Protein AF-A0A815XHP7-F1 (afdb_monomer_lite)

Sequence (158 aa):
AFGLNPADLTHAFNVLSDQLNSNNGQPEIYRENLLCLLQQYGEHINDYEMAECLANLLNLNHETTEMFDTMNADDACAFIENQLPEQVTIQKFMEDLLKMPTQYVDQVMYAVKAQQRRRSSLFDSKDKKRKSSIERPQRYRSSMTPTTQRTASPTNDI

Foldseek 3Di:
DPPDDLVVLQVVLVVQAPCVPPPPLFRKHFLVSVVVCCCPVHPNADLLSVLLVQCVQQVVDPPPPVVSVPDDNVNSVVSSPVQDDRIDTSLCCVCRRNVHPVVNSVVSVVVSVVVSVVVVVVVVVVVVVVVVVPDDDDDDDDDDDDDDDDDDDDDDDD

Secondary structure (DSSP, 8-state):
--S--HHHHHHHHHHHS-TT--TTSS-EEEHHHHHHHHHHHSS---HHHHHHHHHHHTT--SSHHHHHHT--HHHHHHHHHHHS-SEEEHHHIIIIIS---HHHHHHHHHHHHHHHHHHHHHHHHHHHHHHTTS------------------------

Radius of gyration: 34.62 Å; chains: 1; bounding box: 34×60×124 Å

pLDDT: mean 72.15, std 15.49, range [39.06, 88.81]

Structure (mmCIF, N/CA/C/O backbone):
data_AF-A0A815XHP7-F1
#
_entry.id   AF-A0A815XHP7-F1
#
loop_
_atom_site.group_PDB
_atom_site.id
_atom_site.type_symbol
_atom_site.label_atom_id
_atom_site.label_alt_id
_atom_site.label_comp_id
_atom_site.label_asym_id
_atom_site.label_entity_id
_atom_site.label_seq_id
_atom_site.pdbx_PDB_ins_code
_atom_site.Cartn_x
_atom_site.Cartn_y
_atom_site.Cartn_z
_atom_site.occupancy
_atom_site.B_iso_or_equiv
_atom_site.auth_seq_id
_atom_site.auth_comp_id
_atom_site.auth_asym_id
_atom_site.auth_atom_id
_atom_site.pdbx_PDB_model_num
ATOM 1 N N . ALA A 1 1 ? -19.160 -2.839 -4.598 1.00 50.44 1 ALA A N 1
ATOM 2 C CA . ALA A 1 1 ? -18.024 -2.932 -3.657 1.00 50.44 1 ALA A CA 1
ATOM 3 C C . ALA A 1 1 ? -17.430 -4.329 -3.769 1.00 50.44 1 ALA A C 1
ATOM 5 O O . ALA A 1 1 ? -18.202 -5.255 -3.980 1.00 50.44 1 ALA A O 1
ATOM 6 N N . PHE A 1 2 ? -16.109 -4.475 -3.657 1.00 58.16 2 PHE A N 1
ATOM 7 C CA . PHE A 1 2 ? -15.314 -5.696 -3.892 1.00 58.16 2 PHE A CA 1
ATOM 8 C C . PHE A 1 2 ? -15.617 -6.899 -2.961 1.00 58.16 2 PHE A C 1
ATOM 10 O O . PHE A 1 2 ? -14.748 -7.724 -2.718 1.00 58.16 2 PHE A O 1
ATOM 17 N N . GLY A 1 3 ? -16.810 -6.989 -2.363 1.00 65.38 3 GLY A N 1
ATOM 18 C CA . GLY A 1 3 ? -17.167 -8.037 -1.397 1.00 65.38 3 GLY A CA 1
ATOM 19 C C . GLY A 1 3 ? -16.357 -8.003 -0.096 1.00 65.38 3 GLY A C 1
ATOM 20 O O . GLY A 1 3 ? -16.569 -8.839 0.774 1.00 65.38 3 GLY A O 1
ATOM 21 N N . LEU A 1 4 ? -15.449 -7.036 0.051 1.00 71.12 4 LEU A N 1
ATOM 22 C CA . LEU A 1 4 ? -14.638 -6.864 1.243 1.00 71.12 4 LEU A CA 1
ATOM 23 C C . LEU A 1 4 ? -15.541 -6.430 2.395 1.00 71.12 4 LEU A C 1
ATOM 25 O O . LEU A 1 4 ? -16.351 -5.517 2.252 1.00 71.12 4 LEU A O 1
ATOM 29 N N . ASN A 1 5 ? -15.394 -7.097 3.531 1.00 80.81 5 ASN A N 1
ATOM 30 C CA . ASN A 1 5 ? -16.013 -6.717 4.790 1.00 80.81 5 ASN A CA 1
ATOM 31 C C . ASN A 1 5 ? -15.013 -5.854 5.578 1.00 80.81 5 ASN A C 1
ATOM 33 O O . ASN A 1 5 ? -13.843 -6.237 5.690 1.00 80.81 5 ASN A O 1
ATOM 37 N N . PRO A 1 6 ? -15.441 -4.725 6.171 1.00 76.81 6 PRO A N 1
ATOM 38 C CA . PRO A 1 6 ? -14.578 -3.884 6.993 1.00 76.81 6 PRO A CA 1
ATOM 39 C C . PRO A 1 6 ? -13.798 -4.632 8.077 1.00 76.81 6 PRO A C 1
ATOM 41 O O . PRO A 1 6 ? -12.635 -4.315 8.344 1.00 76.81 6 PRO A O 1
ATOM 44 N N . ALA A 1 7 ? -14.431 -5.631 8.697 1.00 80.88 7 ALA A N 1
ATOM 45 C CA . ALA A 1 7 ? -13.815 -6.433 9.747 1.00 80.88 7 ALA A CA 1
ATOM 46 C C . ALA A 1 7 ? -12.689 -7.322 9.206 1.00 80.88 7 ALA A C 1
ATOM 48 O O . ALA A 1 7 ? -11.636 -7.407 9.835 1.00 80.88 7 ALA A O 1
ATOM 49 N N . ASP A 1 8 ? -12.892 -7.921 8.033 1.00 84.25 8 ASP A N 1
ATOM 50 C CA . ASP A 1 8 ? -11.930 -8.830 7.408 1.00 84.25 8 ASP A CA 1
ATOM 51 C C . ASP A 1 8 ? -10.724 -8.056 6.877 1.00 84.25 8 ASP A C 1
ATOM 53 O O . ASP A 1 8 ? -9.587 -8.464 7.097 1.00 84.25 8 ASP A O 1
ATOM 57 N N . LEU A 1 9 ? -10.951 -6.877 6.287 1.00 83.44 9 LEU A N 1
ATOM 58 C CA . LEU A 1 9 ? -9.869 -5.990 5.856 1.00 83.44 9 LEU A CA 1
ATOM 59 C C . LEU A 1 9 ? -9.029 -5.515 7.049 1.00 83.44 9 LEU A C 1
ATOM 61 O O . LEU A 1 9 ? -7.802 -5.580 7.027 1.00 83.44 9 LEU A O 1
ATOM 65 N N . THR A 1 10 ? -9.695 -5.096 8.127 1.00 83.00 10 THR A N 1
ATOM 66 C CA . THR A 1 10 ? -9.020 -4.719 9.373 1.00 83.00 10 THR A CA 1
ATOM 67 C C . THR A 1 10 ? -8.236 -5.894 9.955 1.00 83.00 10 THR A C 1
ATOM 69 O O . THR A 1 10 ? -7.117 -5.725 10.436 1.00 83.00 10 THR A O 1
ATOM 72 N N . HIS A 1 11 ? -8.808 -7.098 9.936 1.00 84.62 11 HIS A N 1
ATOM 73 C CA . HIS A 1 11 ? -8.144 -8.295 10.435 1.00 84.62 11 HIS A CA 1
ATOM 74 C C . HIS A 1 11 ? -6.903 -8.645 9.610 1.00 84.62 11 HIS A C 1
ATOM 76 O O . HIS A 1 11 ? -5.847 -8.855 10.201 1.00 84.62 11 HIS A O 1
ATOM 82 N N . ALA A 1 12 ? -7.001 -8.623 8.279 1.00 85.81 12 ALA A N 1
ATOM 83 C CA . ALA A 1 12 ? -5.875 -8.859 7.383 1.00 85.81 12 ALA A CA 1
ATOM 84 C C . ALA A 1 12 ? -4.723 -7.892 7.680 1.00 85.81 12 ALA A C 1
ATOM 86 O O . ALA A 1 12 ? -3.603 -8.327 7.926 1.00 85.81 12 ALA A O 1
ATOM 87 N N . PHE A 1 13 ? -5.013 -6.594 7.793 1.00 85.69 13 PHE A N 1
ATOM 88 C CA . PHE A 1 13 ? -4.000 -5.605 8.154 1.00 85.69 13 PHE A CA 1
ATOM 89 C C . PHE A 1 13 ? -3.363 -5.880 9.520 1.00 85.69 13 PHE A C 1
ATOM 91 O O . PHE A 1 13 ? -2.155 -5.764 9.641 1.00 85.69 13 PHE A O 1
ATOM 98 N N . ASN A 1 14 ? -4.122 -6.312 10.531 1.00 81.88 14 ASN A N 1
ATOM 99 C CA . ASN A 1 14 ? -3.558 -6.672 11.841 1.00 81.88 14 ASN A CA 1
ATOM 100 C C . ASN A 1 14 ? -2.647 -7.916 11.812 1.00 81.88 14 ASN A C 1
ATOM 102 O O . ASN A 1 14 ? -1.775 -8.051 12.675 1.00 81.88 14 ASN A O 1
ATOM 106 N N . VAL A 1 15 ? -2.902 -8.854 10.895 1.00 83.81 15 VAL A N 1
ATOM 107 C CA . VAL A 1 15 ? -2.101 -10.078 10.721 1.00 83.81 15 VAL A CA 1
ATOM 108 C C . VAL A 1 15 ? -0.826 -9.782 9.937 1.00 83.81 15 VAL A C 1
ATOM 110 O O . VAL A 1 15 ? 0.226 -10.310 10.276 1.00 83.81 15 VAL A O 1
ATOM 113 N N . LEU A 1 16 ? -0.928 -8.939 8.910 1.00 83.12 16 LEU A N 1
ATOM 114 C CA . LEU A 1 16 ? 0.165 -8.624 7.991 1.00 83.12 16 LEU A CA 1
ATOM 115 C C . LEU A 1 16 ? 1.053 -7.471 8.484 1.00 83.12 16 LEU A C 1
ATOM 117 O O . LEU A 1 16 ? 2.205 -7.372 8.072 1.00 83.12 16 LEU A O 1
ATOM 121 N N . SER A 1 17 ? 0.535 -6.591 9.346 1.00 81.38 17 SER A N 1
ATOM 122 C CA . SER A 1 17 ? 1.305 -5.485 9.917 1.00 81.38 17 SER A CA 1
ATOM 123 C C . SER A 1 17 ? 2.339 -5.982 10.914 1.00 81.38 17 SER A C 1
ATOM 125 O O . SER A 1 17 ? 2.028 -6.817 11.771 1.00 81.38 17 SER A O 1
ATOM 127 N N . ASP A 1 18 ? 3.514 -5.362 10.898 1.00 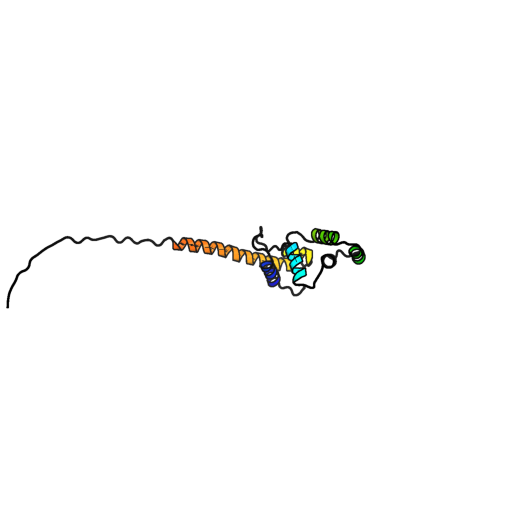68.50 18 ASP A N 1
ATOM 128 C CA . ASP A 1 18 ? 4.519 -5.598 11.922 1.00 68.50 18 ASP A CA 1
ATOM 129 C C . ASP A 1 18 ? 4.116 -4.841 13.200 1.00 68.50 18 ASP A C 1
ATOM 131 O O . ASP A 1 18 ? 4.285 -3.625 13.328 1.00 68.50 18 ASP A O 1
ATOM 135 N N . GLN A 1 19 ? 3.481 -5.552 14.141 1.00 59.41 19 GLN A N 1
ATOM 136 C CA . GLN A 1 19 ? 2.802 -4.955 15.307 1.00 59.41 19 GLN A CA 1
ATOM 137 C C . GLN A 1 19 ? 3.731 -4.150 16.234 1.00 59.41 19 GLN A C 1
ATOM 139 O O . GLN A 1 19 ? 3.246 -3.455 17.129 1.00 59.41 19 GLN A O 1
ATOM 144 N N . LEU A 1 20 ? 5.047 -4.256 16.047 1.00 53.59 20 LEU A N 1
ATOM 145 C CA . LEU A 1 20 ? 6.074 -3.596 16.850 1.00 53.59 20 LEU A CA 1
ATOM 146 C C . LEU A 1 20 ? 6.361 -2.147 16.424 1.00 53.59 20 LEU A C 1
ATOM 148 O O . LEU A 1 20 ? 6.846 -1.384 17.255 1.00 53.59 20 LEU A O 1
ATOM 152 N N . ASN A 1 21 ? 6.018 -1.748 15.193 1.00 53.25 21 ASN A N 1
ATOM 153 C CA . ASN A 1 21 ? 6.456 -0.464 14.615 1.00 53.25 21 ASN A CA 1
ATOM 154 C C . ASN A 1 21 ? 5.334 0.571 14.441 1.00 53.25 21 ASN A C 1
ATOM 156 O O . ASN A 1 21 ? 5.553 1.649 13.893 1.00 53.25 21 ASN A O 1
ATOM 160 N N . SER A 1 22 ? 4.130 0.275 14.930 1.00 61.53 22 SER A N 1
ATOM 161 C CA . SER A 1 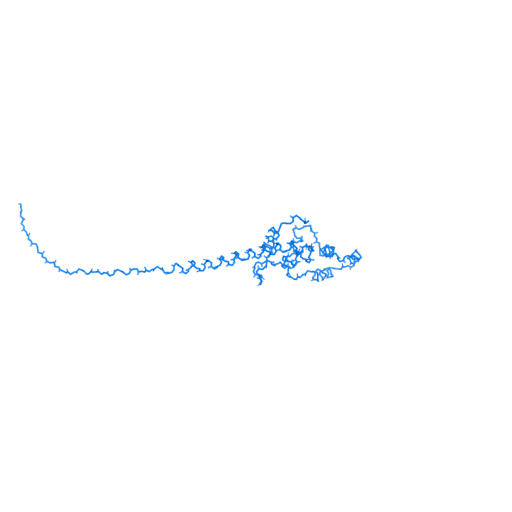22 ? 2.991 1.181 14.797 1.00 61.53 22 SER A CA 1
ATOM 162 C C . SER A 1 22 ? 3.078 2.345 15.792 1.00 61.53 22 SER A C 1
ATOM 164 O O . SER A 1 22 ? 2.611 2.257 16.931 1.00 61.53 22 SER A O 1
ATOM 166 N N . ASN A 1 23 ? 3.639 3.470 15.346 1.00 60.69 23 ASN A N 1
ATOM 167 C CA . ASN A 1 23 ? 3.768 4.693 16.153 1.00 60.69 23 ASN A CA 1
ATOM 168 C C . ASN A 1 23 ? 2.407 5.277 16.574 1.00 60.69 23 ASN A C 1
ATOM 170 O O . ASN A 1 23 ? 2.295 5.949 17.600 1.00 60.69 23 ASN A O 1
ATOM 174 N N . ASN A 1 24 ? 1.355 4.981 15.806 1.00 64.44 24 ASN A N 1
ATOM 175 C CA . ASN A 1 24 ? 0.028 5.583 15.951 1.00 64.44 24 ASN A CA 1
ATOM 176 C C . ASN A 1 24 ? -1.038 4.574 16.421 1.00 64.44 24 ASN A C 1
ATOM 178 O O . ASN A 1 24 ? -2.230 4.889 16.464 1.00 64.44 24 ASN A O 1
ATOM 182 N N . GLY A 1 25 ? -0.626 3.337 16.722 1.00 67.12 25 GLY A N 1
ATOM 183 C CA . GLY A 1 25 ? -1.507 2.215 17.058 1.00 67.12 25 GLY A CA 1
ATOM 184 C C . GLY A 1 25 ? -2.341 1.677 15.887 1.00 67.12 25 GLY A C 1
ATOM 185 O O . GLY A 1 25 ? -3.174 0.791 16.096 1.00 67.12 25 GLY A O 1
ATOM 186 N N . GLN A 1 26 ? -2.169 2.221 14.678 1.00 75.12 26 GLN A N 1
ATOM 187 C CA . GLN A 1 26 ? -2.804 1.774 13.436 1.00 75.12 26 GLN A CA 1
ATOM 188 C C . GLN A 1 26 ? -1.963 0.673 12.773 1.00 75.12 26 GLN A C 1
ATOM 190 O O . GLN A 1 26 ? -0.753 0.844 12.657 1.00 75.12 26 GLN A O 1
ATOM 195 N N . PRO A 1 27 ? -2.553 -0.434 12.305 1.00 80.19 27 PRO A N 1
ATOM 196 C CA . PRO A 1 27 ? -1.801 -1.445 11.568 1.00 80.19 27 PRO A CA 1
ATOM 197 C C . PRO A 1 27 ? -1.156 -0.831 10.317 1.00 80.19 27 PRO A C 1
ATOM 199 O O . PRO A 1 27 ? -1.852 -0.256 9.475 1.00 80.19 27 PRO A O 1
ATOM 202 N N . GLU A 1 28 ? 0.164 -0.947 10.220 1.00 85.56 28 GLU A N 1
ATOM 203 C CA . GLU A 1 28 ? 0.979 -0.424 9.124 1.00 85.56 28 GLU A CA 1
ATOM 204 C C . GLU A 1 28 ? 1.764 -1.583 8.509 1.00 85.56 28 GLU A C 1
ATOM 206 O O . GLU A 1 28 ? 2.352 -2.400 9.222 1.00 85.56 28 GLU A O 1
ATOM 211 N N . ILE A 1 29 ? 1.729 -1.680 7.183 1.00 87.81 29 ILE A N 1
ATOM 212 C CA . ILE A 1 29 ? 2.486 -2.670 6.419 1.00 87.81 29 ILE A CA 1
ATOM 213 C C . ILE A 1 29 ? 3.541 -1.903 5.636 1.00 87.81 29 ILE A C 1
ATOM 215 O O . ILE A 1 29 ? 3.216 -0.942 4.937 1.00 87.81 29 ILE A O 1
ATOM 219 N N . TYR A 1 30 ? 4.797 -2.313 5.755 1.00 88.06 30 TYR A N 1
ATOM 220 C CA . TYR A 1 30 ? 5.854 -1.737 4.940 1.00 88.06 30 TYR A CA 1
ATOM 221 C C . TYR A 1 30 ? 5.676 -2.110 3.470 1.00 88.06 30 TYR A C 1
ATOM 223 O O . TYR A 1 30 ? 5.243 -3.223 3.160 1.00 88.06 30 TYR A O 1
ATOM 231 N N . ARG A 1 31 ? 6.008 -1.191 2.564 1.00 88.56 31 ARG A N 1
ATOM 232 C CA . ARG A 1 31 ? 5.856 -1.377 1.118 1.00 88.56 31 ARG A CA 1
ATOM 233 C C . ARG A 1 31 ? 6.539 -2.653 0.644 1.00 88.56 31 ARG A C 1
ATOM 235 O O . ARG A 1 31 ? 5.907 -3.441 -0.045 1.00 88.56 31 ARG A O 1
ATOM 242 N N . GLU A 1 32 ? 7.778 -2.896 1.050 1.00 86.38 32 GLU A N 1
ATOM 243 C CA . GLU A 1 32 ? 8.534 -4.096 0.693 1.00 86.38 32 GLU A CA 1
ATOM 244 C C . GLU A 1 32 ? 7.837 -5.382 1.155 1.00 86.38 32 GLU A C 1
ATOM 246 O O . GLU A 1 32 ? 7.761 -6.351 0.401 1.00 86.38 32 GLU A O 1
ATOM 251 N N . ASN A 1 33 ? 7.236 -5.370 2.348 1.00 86.81 33 ASN A N 1
ATOM 252 C CA . ASN A 1 33 ? 6.475 -6.508 2.858 1.00 86.81 33 ASN A CA 1
ATOM 253 C C . ASN A 1 33 ? 5.176 -6.692 2.075 1.00 86.81 33 ASN A C 1
ATOM 255 O O . ASN A 1 33 ? 4.823 -7.819 1.742 1.00 86.81 33 ASN A O 1
ATOM 259 N N . LEU A 1 34 ? 4.473 -5.603 1.752 1.00 85.38 34 LEU A N 1
ATOM 260 C CA . LEU A 1 34 ? 3.265 -5.650 0.933 1.00 85.38 34 LEU A CA 1
ATOM 261 C C . LEU A 1 34 ? 3.564 -6.214 -0.463 1.00 85.38 34 LEU A C 1
ATOM 263 O O . LEU A 1 34 ? 2.849 -7.102 -0.916 1.00 85.38 34 LEU A O 1
ATOM 267 N N . LEU A 1 35 ? 4.627 -5.740 -1.118 1.00 85.56 35 LEU A N 1
ATOM 268 C CA . LEU A 1 35 ? 5.056 -6.223 -2.432 1.00 85.56 35 LEU A CA 1
ATOM 269 C C . LEU A 1 35 ? 5.440 -7.702 -2.375 1.00 85.56 35 LEU A C 1
ATOM 271 O O . LEU A 1 35 ? 4.945 -8.489 -3.174 1.00 85.56 35 LEU A O 1
ATOM 275 N N . CYS A 1 36 ? 6.223 -8.102 -1.371 1.00 84.75 36 CYS A N 1
ATOM 276 C CA . CYS A 1 36 ? 6.586 -9.498 -1.148 1.00 84.75 36 CYS A CA 1
ATOM 277 C C . CYS A 1 36 ? 5.346 -10.387 -0.946 1.00 84.75 36 CYS A C 1
ATOM 279 O O . CYS A 1 36 ? 5.243 -11.456 -1.543 1.00 84.75 36 CYS A O 1
ATOM 281 N N . LEU A 1 37 ? 4.362 -9.931 -0.162 1.00 84.06 37 LEU A N 1
ATOM 282 C CA . LEU A 1 37 ? 3.105 -10.652 0.047 1.00 84.06 37 LEU A CA 1
ATOM 283 C C . LEU A 1 37 ? 2.311 -10.810 -1.255 1.00 84.06 37 LEU A C 1
ATOM 285 O O . LEU A 1 37 ? 1.784 -11.892 -1.511 1.00 84.06 37 LEU A O 1
ATOM 289 N N . LEU A 1 38 ? 2.246 -9.761 -2.079 1.00 80.06 38 LEU A N 1
ATOM 290 C CA . LEU A 1 38 ? 1.579 -9.811 -3.380 1.00 80.06 38 LEU A CA 1
ATOM 291 C C . LEU A 1 38 ? 2.296 -10.763 -4.351 1.00 80.06 38 LEU A C 1
ATOM 293 O O . LEU A 1 38 ? 1.630 -11.529 -5.039 1.00 80.06 38 LEU A O 1
ATOM 297 N N . GLN A 1 39 ? 3.632 -10.771 -4.354 1.00 79.56 39 GLN A N 1
ATOM 298 C CA . GLN A 1 39 ? 4.449 -11.631 -5.218 1.00 79.56 39 GLN A CA 1
ATOM 299 C C . GLN A 1 39 ? 4.468 -13.106 -4.774 1.00 79.56 39 GLN A C 1
ATOM 301 O O . GLN A 1 39 ? 4.587 -13.997 -5.612 1.00 79.56 39 GLN A O 1
ATOM 306 N N . GLN A 1 40 ? 4.376 -13.384 -3.467 1.00 76.25 40 GLN A N 1
ATOM 307 C CA . GLN A 1 40 ? 4.449 -14.747 -2.916 1.00 76.25 40 GLN A CA 1
ATOM 308 C C . GLN A 1 40 ? 3.097 -15.457 -2.827 1.00 76.25 40 GLN A C 1
ATOM 310 O O . GLN A 1 40 ? 3.045 -16.677 -2.969 1.00 76.25 40 GLN A O 1
ATOM 315 N N . TYR A 1 41 ? 2.024 -14.721 -2.531 1.00 71.25 41 TYR A N 1
ATOM 316 C CA . TYR A 1 41 ? 0.699 -15.297 -2.274 1.00 71.25 41 TYR A CA 1
ATOM 317 C C . TYR A 1 41 ? -0.330 -14.964 -3.368 1.00 71.25 41 TYR A C 1
ATOM 319 O O . TYR A 1 41 ? -1.493 -15.354 -3.244 1.00 71.25 41 TYR A O 1
ATOM 327 N N . GLY A 1 42 ? 0.091 -14.266 -4.429 1.00 66.56 42 GLY A N 1
ATOM 328 C CA . GLY A 1 42 ? -0.666 -14.025 -5.659 1.00 66.56 42 GLY A CA 1
ATOM 329 C C . GLY A 1 42 ? -0.171 -14.868 -6.842 1.00 66.56 42 GLY A C 1
ATOM 330 O O . GLY A 1 42 ? 0.526 -15.867 -6.666 1.00 66.56 42 GLY A O 1
ATOM 331 N N . GLU A 1 43 ? -0.534 -14.469 -8.063 1.00 68.81 43 GLU A N 1
ATOM 332 C CA . GLU A 1 43 ? 0.163 -14.953 -9.261 1.00 68.81 43 GLU A CA 1
ATOM 333 C C . GLU A 1 43 ? 1.615 -14.457 -9.227 1.00 68.81 43 GLU A C 1
ATOM 335 O O . GLU A 1 43 ? 1.884 -13.363 -8.730 1.00 68.81 43 GLU A O 1
ATOM 340 N N . HIS A 1 44 ? 2.554 -15.273 -9.717 1.00 74.19 44 HIS A N 1
ATOM 341 C CA . HIS A 1 44 ? 3.955 -14.870 -9.819 1.00 74.19 44 HIS A CA 1
ATOM 342 C C . HIS A 1 44 ? 4.062 -13.657 -10.745 1.00 74.19 44 HIS A C 1
ATOM 344 O O . HIS A 1 44 ? 4.042 -13.808 -11.961 1.00 74.19 44 HIS A O 1
ATOM 350 N N . ILE A 1 45 ? 4.163 -12.483 -10.134 1.00 81.25 45 ILE A N 1
ATOM 351 C CA . ILE A 1 45 ? 4.248 -11.183 -10.787 1.00 81.25 45 ILE A CA 1
ATOM 352 C C . ILE A 1 45 ? 5.648 -10.632 -10.528 1.00 81.25 45 ILE A C 1
ATOM 354 O O . ILE A 1 45 ? 6.106 -10.586 -9.384 1.00 81.25 45 ILE A O 1
ATOM 358 N N . ASN A 1 46 ? 6.345 -10.237 -11.585 1.00 83.50 46 ASN A N 1
ATOM 359 C CA . ASN A 1 46 ? 7.627 -9.544 -11.478 1.00 83.50 46 ASN A CA 1
ATOM 360 C C . ASN A 1 46 ? 7.423 -8.030 -11.240 1.00 83.50 46 ASN A C 1
ATOM 362 O O . ASN A 1 46 ? 6.300 -7.527 -11.261 1.00 83.50 46 ASN A O 1
ATOM 366 N N . ASP A 1 47 ? 8.500 -7.282 -10.991 1.00 82.19 47 ASP A N 1
ATOM 367 C CA . ASP A 1 47 ? 8.397 -5.852 -10.648 1.00 82.19 47 ASP A CA 1
ATOM 368 C C . ASP A 1 47 ? 7.776 -5.006 -11.772 1.00 82.19 47 ASP A C 1
ATOM 370 O O . ASP A 1 47 ? 7.085 -4.024 -11.507 1.00 82.19 47 ASP A O 1
ATOM 374 N N . TYR A 1 48 ? 7.959 -5.416 -13.026 1.00 83.25 48 TYR A N 1
ATOM 375 C CA . TYR A 1 48 ? 7.364 -4.758 -14.182 1.00 83.25 48 TYR A CA 1
ATOM 376 C C . TYR A 1 48 ? 5.849 -4.954 -14.232 1.00 83.25 48 TYR A C 1
ATOM 378 O O . TYR A 1 48 ? 5.090 -3.989 -14.296 1.00 83.25 48 TYR A O 1
ATOM 386 N N . GLU A 1 49 ? 5.405 -6.206 -14.137 1.00 83.19 49 GLU A N 1
ATOM 387 C CA . GLU A 1 49 ? 3.987 -6.569 -14.108 1.00 83.19 49 GLU A CA 1
ATOM 388 C C . GLU A 1 49 ? 3.295 -5.929 -12.892 1.00 83.19 49 GLU A C 1
ATOM 390 O O . GLU A 1 49 ? 2.143 -5.500 -12.969 1.00 83.19 49 GLU A O 1
ATOM 395 N N . MET A 1 50 ? 4.015 -5.793 -11.771 1.00 85.88 50 MET A N 1
ATOM 396 C CA . MET A 1 50 ? 3.540 -5.082 -10.586 1.00 85.88 50 MET A CA 1
ATOM 397 C C . MET A 1 50 ? 3.361 -3.585 -10.857 1.00 85.88 50 MET A C 1
ATOM 399 O O . MET A 1 50 ? 2.328 -3.015 -10.497 1.00 85.88 50 MET A O 1
ATOM 403 N N . ALA A 1 51 ? 4.345 -2.940 -11.489 1.00 85.19 51 ALA A N 1
ATOM 404 C CA . ALA A 1 51 ? 4.269 -1.530 -11.855 1.00 85.19 51 ALA A CA 1
ATOM 405 C C . ALA A 1 51 ? 3.109 -1.268 -12.830 1.00 85.19 51 ALA A C 1
ATOM 407 O O . ALA A 1 51 ? 2.351 -0.314 -12.635 1.00 85.19 51 ALA A O 1
ATOM 408 N N . GLU A 1 52 ? 2.900 -2.155 -13.806 1.00 83.44 52 GLU A N 1
ATOM 409 C CA . GLU A 1 52 ? 1.775 -2.093 -14.741 1.00 83.44 52 GLU A CA 1
ATOM 410 C C . GLU A 1 52 ? 0.427 -2.241 -14.021 1.00 83.44 52 GLU A C 1
ATOM 412 O O . GLU A 1 52 ? -0.479 -1.420 -14.202 1.00 83.44 52 GLU A O 1
ATOM 417 N N . CYS A 1 53 ? 0.298 -3.233 -13.134 1.00 83.50 53 CYS A N 1
ATOM 418 C CA . CYS A 1 53 ? -0.904 -3.417 -12.320 1.00 83.50 53 CYS A CA 1
ATOM 419 C C . CYS A 1 53 ? -1.214 -2.175 -11.476 1.00 83.50 53 CYS A C 1
ATOM 421 O O . CYS A 1 53 ? -2.366 -1.741 -11.424 1.00 83.50 53 CYS A O 1
ATOM 423 N N . LEU A 1 54 ? -0.203 -1.581 -10.836 1.00 84.75 54 LEU A N 1
ATOM 424 C CA . LEU A 1 54 ? -0.362 -0.372 -10.029 1.00 84.75 54 LEU A CA 1
ATOM 425 C C . LEU A 1 54 ? -0.745 0.845 -10.876 1.00 84.75 54 LEU A C 1
ATOM 427 O O . LEU A 1 54 ? -1.629 1.596 -10.469 1.00 84.75 54 LEU A O 1
ATOM 431 N N . ALA A 1 55 ? -0.143 1.031 -12.053 1.00 83.00 55 ALA A N 1
ATOM 432 C CA . ALA A 1 55 ? -0.496 2.122 -12.962 1.00 83.00 55 ALA A CA 1
ATOM 433 C C . ALA A 1 55 ? -1.957 2.033 -13.417 1.00 83.00 55 ALA A C 1
ATOM 435 O O . ALA A 1 55 ? -2.694 3.022 -13.347 1.00 83.00 55 ALA A O 1
ATOM 436 N N . ASN A 1 56 ? -2.391 0.827 -13.791 1.00 81.88 56 ASN A N 1
ATOM 437 C CA . ASN A 1 56 ? -3.775 0.539 -14.152 1.00 81.88 56 ASN A CA 1
ATOM 438 C C . ASN A 1 56 ? -4.724 0.805 -12.976 1.00 81.88 56 ASN A C 1
ATOM 440 O O . ASN A 1 56 ? -5.751 1.465 -13.130 1.00 81.88 56 ASN A O 1
ATOM 444 N N . LEU A 1 57 ? -4.370 0.322 -11.785 1.00 82.56 57 LEU A N 1
ATOM 445 C CA . LEU A 1 57 ? -5.201 0.428 -10.590 1.00 82.56 57 LEU A CA 1
ATOM 446 C C . LEU A 1 57 ? -5.325 1.874 -10.083 1.00 82.56 57 LEU A C 1
ATOM 448 O O . LEU A 1 57 ? -6.388 2.280 -9.616 1.00 82.56 57 LEU A O 1
ATOM 452 N N . LEU A 1 58 ? -4.273 2.677 -10.243 1.00 80.38 58 LEU A N 1
ATOM 453 C CA . LEU A 1 58 ? -4.271 4.111 -9.947 1.00 80.38 58 LEU A CA 1
ATOM 454 C C . LEU A 1 58 ? -4.837 4.965 -11.091 1.00 80.38 58 LEU A C 1
ATOM 456 O O . LEU A 1 58 ? -4.915 6.187 -10.957 1.00 80.38 58 LEU A O 1
ATOM 460 N N . ASN A 1 59 ? -5.267 4.331 -12.187 1.00 75.75 59 ASN A N 1
ATOM 461 C CA . ASN A 1 59 ? -5.807 4.972 -13.380 1.00 75.75 59 ASN A CA 1
ATOM 462 C C . ASN A 1 59 ? -4.865 6.053 -13.944 1.00 75.75 59 ASN A C 1
ATOM 464 O O . ASN A 1 59 ? -5.307 7.110 -14.393 1.00 75.75 59 ASN A O 1
ATOM 468 N N . LEU A 1 60 ? -3.558 5.773 -13.922 1.00 72.94 60 LEU A N 1
ATOM 469 C CA . LEU A 1 60 ? -2.504 6.618 -14.501 1.00 72.94 60 LEU A CA 1
ATOM 470 C C . LEU A 1 60 ? -2.405 6.449 -16.032 1.00 72.94 60 LEU A C 1
ATOM 472 O O . LEU A 1 60 ? -1.497 6.972 -16.675 1.00 72.94 60 LEU A O 1
ATOM 476 N N . ASN A 1 61 ? -3.370 5.741 -16.625 1.00 61.50 61 ASN A N 1
ATOM 477 C CA . ASN A 1 61 ? -3.409 5.391 -18.034 1.00 61.50 61 ASN A CA 1
ATOM 478 C C . ASN A 1 61 ? -3.866 6.555 -18.908 1.00 61.50 61 ASN A C 1
ATOM 480 O O . ASN A 1 61 ? -5.066 6.792 -19.062 1.00 61.50 61 ASN A O 1
ATOM 484 N N . HIS A 1 62 ? -2.906 7.166 -19.597 1.00 52.44 62 HIS A N 1
ATOM 485 C CA . HIS A 1 62 ? -3.168 7.669 -20.943 1.00 52.44 62 HIS A CA 1
ATOM 486 C C . HIS A 1 62 ? -2.293 7.017 -22.032 1.00 52.44 62 HIS A C 1
ATOM 488 O O . HIS A 1 62 ? -2.770 6.950 -23.158 1.00 52.44 62 HIS A O 1
ATOM 494 N N . GLU A 1 63 ? -1.121 6.432 -21.728 1.00 55.75 63 GLU A N 1
ATOM 495 C CA . GLU A 1 63 ? -0.231 5.797 -22.736 1.00 55.75 63 GLU A CA 1
ATOM 496 C C . GLU A 1 63 ? 0.626 4.638 -22.155 1.00 55.75 63 GLU A C 1
ATOM 498 O O . GLU A 1 63 ? 1.838 4.577 -22.344 1.00 55.75 63 GLU A O 1
ATOM 503 N N . THR A 1 64 ? 0.039 3.719 -21.379 1.00 59.38 64 THR A N 1
ATOM 504 C CA . THR A 1 64 ? 0.821 2.752 -20.578 1.00 59.38 64 THR A CA 1
ATOM 505 C C . THR A 1 64 ? 1.522 1.644 -21.357 1.00 59.38 64 THR A C 1
ATOM 507 O O . THR A 1 64 ? 2.606 1.245 -20.950 1.00 59.38 64 THR A O 1
ATOM 510 N N . THR A 1 65 ? 0.987 1.167 -22.480 1.00 59.88 65 THR A N 1
ATOM 511 C CA . THR A 1 65 ? 1.609 0.036 -23.195 1.00 59.88 65 THR A CA 1
ATOM 512 C C . THR A 1 65 ? 3.011 0.380 -23.721 1.00 59.88 65 THR A C 1
ATOM 514 O O . THR A 1 65 ? 3.935 -0.403 -23.542 1.00 59.88 65 THR A O 1
ATOM 517 N N . GLU A 1 66 ? 3.215 1.586 -24.264 1.00 61.53 66 GLU A N 1
ATOM 518 C CA . GLU A 1 66 ? 4.538 2.013 -24.757 1.00 61.53 66 GLU A CA 1
ATOM 519 C C . GLU A 1 66 ? 5.489 2.445 -23.626 1.00 61.53 66 GLU A C 1
ATOM 521 O O . GLU A 1 66 ? 6.706 2.267 -23.723 1.00 61.53 66 GLU A O 1
ATOM 526 N N . MET A 1 67 ? 4.941 2.993 -22.531 1.00 67.12 67 MET A N 1
ATOM 527 C CA . MET A 1 67 ? 5.721 3.361 -21.345 1.00 67.12 67 MET A CA 1
ATOM 528 C C . MET A 1 67 ? 6.364 2.126 -20.717 1.00 67.12 67 MET A C 1
ATOM 530 O O . MET A 1 67 ? 7.547 2.154 -20.382 1.00 67.12 67 MET A O 1
ATOM 534 N N . PHE A 1 68 ? 5.595 1.047 -20.580 1.00 70.56 68 PHE A N 1
ATOM 535 C CA . PHE A 1 68 ? 6.105 -0.191 -20.024 1.00 70.56 68 PHE A CA 1
ATOM 536 C C . PHE A 1 68 ? 7.035 -0.887 -21.030 1.00 70.56 68 PHE A C 1
ATOM 538 O O . PHE A 1 68 ? 8.092 -1.335 -20.622 1.00 70.56 68 PHE A O 1
ATOM 545 N N . ASP A 1 69 ? 6.796 -0.901 -22.344 1.00 70.50 69 ASP A N 1
ATOM 546 C CA . ASP A 1 69 ? 7.698 -1.576 -23.311 1.00 70.50 69 ASP A CA 1
ATOM 547 C C . ASP A 1 69 ? 9.178 -1.119 -23.275 1.00 70.50 69 ASP A C 1
ATOM 549 O O . ASP A 1 69 ? 10.075 -1.867 -23.671 1.00 70.50 69 ASP A O 1
ATOM 553 N N . THR A 1 70 ? 9.457 0.095 -22.787 1.00 77.88 70 THR A N 1
ATOM 554 C CA . THR A 1 70 ? 10.823 0.646 -22.667 1.00 77.88 70 THR A CA 1
ATOM 555 C C . THR A 1 70 ? 11.375 0.665 -21.239 1.00 77.88 70 THR A C 1
ATOM 557 O O . THR A 1 70 ? 12.547 0.993 -21.040 1.00 77.88 70 THR A O 1
ATOM 560 N N . MET A 1 71 ? 10.556 0.297 -20.252 1.00 81.19 71 MET A N 1
ATOM 561 C CA . MET A 1 71 ? 10.882 0.375 -18.833 1.00 81.19 71 MET A CA 1
ATOM 562 C C . MET A 1 71 ? 11.838 -0.747 -18.425 1.00 81.19 71 MET A C 1
ATOM 564 O O . MET A 1 71 ? 11.562 -1.928 -18.644 1.00 81.19 71 MET A O 1
ATOM 568 N N . ASN A 1 72 ? 12.964 -0.394 -17.803 1.00 85.94 72 ASN A N 1
ATOM 569 C CA . ASN A 1 72 ? 13.845 -1.385 -17.186 1.00 85.94 72 ASN A CA 1
ATOM 570 C C . ASN A 1 72 ? 13.421 -1.676 -15.727 1.00 85.94 72 ASN A C 1
ATOM 572 O O . ASN A 1 72 ? 12.483 -1.079 -15.197 1.00 85.94 72 ASN A O 1
ATOM 576 N N . ALA A 1 73 ? 14.109 -2.610 -15.063 1.00 83.19 73 ALA A N 1
ATOM 577 C CA . ALA A 1 73 ? 13.789 -2.991 -13.685 1.00 83.19 73 ALA A CA 1
ATOM 578 C C . ALA A 1 73 ? 13.974 -1.844 -12.670 1.00 83.19 73 ALA A C 1
ATOM 580 O O . ALA A 1 73 ? 13.186 -1.729 -11.732 1.00 83.19 73 ALA A O 1
ATOM 581 N N . ASP A 1 74 ? 14.977 -0.983 -12.861 1.00 87.00 74 ASP A N 1
ATOM 582 C CA . ASP A 1 74 ? 15.230 0.156 -11.971 1.00 87.00 74 ASP A CA 1
ATOM 583 C C . ASP A 1 74 ? 14.127 1.213 -12.113 1.00 87.00 74 ASP A C 1
ATOM 585 O O . ASP A 1 74 ? 13.650 1.759 -11.116 1.00 87.00 74 ASP A O 1
ATOM 589 N N . ASP A 1 75 ? 13.664 1.448 -13.342 1.00 87.06 75 ASP A N 1
ATOM 590 C CA . ASP A 1 75 ? 12.552 2.346 -13.634 1.00 87.06 75 ASP A CA 1
ATOM 591 C C . ASP A 1 75 ? 11.249 1.819 -13.009 1.00 87.06 75 ASP A C 1
ATOM 593 O O . ASP A 1 75 ? 10.521 2.584 -12.371 1.00 87.06 75 ASP A O 1
ATOM 597 N N . ALA A 1 76 ? 10.975 0.512 -13.138 1.00 85.38 76 ALA A N 1
ATOM 598 C CA . ALA A 1 76 ? 9.823 -0.161 -12.527 1.00 85.38 76 ALA A CA 1
ATOM 599 C C . ALA A 1 76 ? 9.834 -0.024 -10.999 1.00 85.38 76 ALA A C 1
ATOM 601 O O . ALA A 1 76 ? 8.839 0.406 -10.408 1.00 85.38 76 ALA A O 1
ATOM 602 N N . CYS A 1 77 ? 10.977 -0.298 -10.367 1.00 85.88 77 CYS A N 1
ATOM 603 C CA . CYS A 1 77 ? 11.166 -0.076 -8.938 1.00 85.88 77 CYS A CA 1
ATOM 604 C C . CYS A 1 77 ? 10.883 1.383 -8.568 1.00 85.88 77 CYS A C 1
ATOM 606 O O . CYS A 1 77 ? 10.004 1.639 -7.747 1.00 85.88 77 CYS A O 1
ATOM 608 N N . ALA A 1 78 ? 11.542 2.347 -9.218 1.00 88.06 78 ALA A N 1
ATOM 609 C CA . ALA A 1 78 ? 11.357 3.770 -8.935 1.00 88.06 78 ALA A CA 1
ATOM 610 C C . ALA A 1 78 ? 9.895 4.218 -9.102 1.00 88.06 78 ALA A C 1
ATOM 612 O O . ALA A 1 78 ? 9.391 5.028 -8.322 1.00 88.06 78 ALA A O 1
ATOM 613 N N . PHE A 1 79 ? 9.177 3.676 -10.088 1.00 87.81 79 PHE A N 1
ATOM 614 C CA . PHE A 1 79 ? 7.751 3.930 -10.258 1.00 87.81 79 PHE A CA 1
ATOM 615 C C . PHE A 1 79 ? 6.941 3.437 -9.058 1.00 87.81 79 PHE A C 1
ATOM 617 O O . PHE A 1 79 ? 6.178 4.214 -8.482 1.00 87.81 79 PHE A O 1
ATOM 624 N N . ILE A 1 80 ? 7.142 2.187 -8.636 1.00 87.12 80 ILE A N 1
ATOM 625 C CA . ILE A 1 80 ? 6.468 1.618 -7.463 1.00 87.12 80 ILE A CA 1
ATOM 626 C C . ILE A 1 80 ? 6.762 2.460 -6.218 1.00 87.12 80 ILE A C 1
ATOM 628 O O . ILE A 1 80 ? 5.851 2.751 -5.437 1.00 87.12 80 ILE A O 1
ATOM 632 N N . GLU A 1 81 ? 8.010 2.90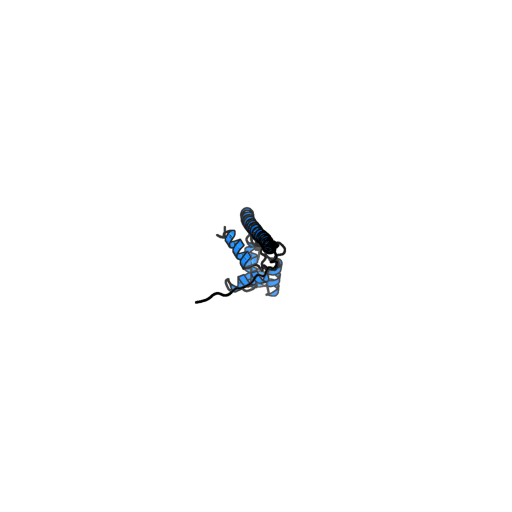0 -6.046 1.00 88.75 81 GLU A N 1
ATOM 633 C CA . GLU A 1 81 ? 8.400 3.706 -4.894 1.00 88.75 81 GLU A CA 1
ATOM 634 C C . GLU A 1 81 ? 7.733 5.081 -4.854 1.00 88.75 81 GLU A C 1
ATOM 636 O O . GLU A 1 81 ? 7.415 5.582 -3.774 1.00 88.75 81 GLU A O 1
ATOM 641 N N . ASN A 1 82 ? 7.502 5.673 -6.025 1.00 86.31 82 ASN A N 1
ATOM 642 C CA . ASN A 1 82 ? 6.811 6.950 -6.161 1.00 86.31 82 ASN A CA 1
ATOM 643 C C . ASN A 1 82 ? 5.298 6.825 -5.941 1.00 86.31 82 ASN A C 1
ATOM 645 O O . ASN A 1 82 ? 4.673 7.773 -5.465 1.00 86.31 82 ASN A O 1
ATOM 649 N N . GLN A 1 83 ? 4.702 5.681 -6.292 1.00 86.06 83 GLN A N 1
ATOM 650 C CA . GLN A 1 83 ? 3.254 5.480 -6.186 1.00 86.06 83 GLN A CA 1
ATOM 651 C C . GLN A 1 83 ? 2.805 4.956 -4.819 1.00 86.06 83 GLN A C 1
ATOM 653 O O . GLN A 1 83 ? 1.705 5.278 -4.367 1.00 86.06 83 GLN A O 1
ATOM 658 N N . LEU A 1 84 ? 3.630 4.148 -4.149 1.00 86.44 84 LEU A N 1
ATOM 659 C CA . LEU A 1 84 ? 3.299 3.565 -2.852 1.00 86.44 84 LEU A CA 1
ATOM 660 C C . LEU A 1 84 ? 4.140 4.191 -1.734 1.00 86.44 84 LEU A C 1
ATOM 662 O O . LEU A 1 84 ? 5.370 4.198 -1.820 1.00 86.44 84 LEU A O 1
ATOM 666 N N . PRO A 1 85 ? 3.518 4.650 -0.634 1.00 87.88 85 PRO A N 1
ATOM 667 C CA . PRO A 1 85 ? 4.262 5.136 0.520 1.00 87.88 85 PRO A CA 1
ATOM 668 C C . PRO A 1 85 ? 5.060 3.997 1.167 1.00 87.88 85 PRO A C 1
ATOM 670 O O . PRO A 1 85 ? 4.623 2.850 1.150 1.00 87.88 85 PRO A O 1
ATOM 673 N N . GLU A 1 86 ? 6.184 4.330 1.807 1.00 88.44 86 GLU A N 1
ATOM 674 C CA . GLU A 1 86 ? 7.028 3.371 2.544 1.00 88.44 86 GLU A CA 1
ATOM 675 C C . GLU A 1 86 ? 6.228 2.570 3.583 1.00 88.44 86 GLU A C 1
ATOM 677 O O . GLU A 1 86 ? 6.407 1.365 3.726 1.00 88.44 86 GLU A O 1
ATOM 682 N N . GLN A 1 87 ? 5.287 3.231 4.262 1.00 88.12 87 GLN A N 1
ATOM 683 C CA . GLN A 1 87 ? 4.340 2.608 5.183 1.00 88.12 87 GLN A CA 1
ATOM 684 C C . GLN A 1 87 ? 2.913 2.776 4.665 1.00 88.12 87 GLN A C 1
ATOM 686 O O . GLN A 1 87 ? 2.385 3.892 4.545 1.00 88.12 87 GLN A O 1
ATOM 691 N N . VAL A 1 88 ? 2.271 1.645 4.394 1.00 88.44 88 VAL A N 1
ATOM 692 C CA . VAL A 1 88 ? 0.899 1.558 3.908 1.00 88.44 88 VAL A CA 1
ATOM 693 C C . VAL A 1 88 ? -0.031 1.326 5.095 1.00 88.44 88 VAL A C 1
ATOM 695 O O . VAL A 1 88 ? -0.028 0.269 5.727 1.00 88.44 88 VAL A O 1
ATOM 698 N N . THR A 1 89 ? -0.847 2.333 5.402 1.00 88.81 89 THR A N 1
ATOM 699 C CA . THR A 1 89 ? -1.921 2.221 6.397 1.00 88.81 89 THR A CA 1
ATOM 700 C C . THR A 1 89 ? -3.189 1.708 5.719 1.00 88.81 89 THR A C 1
ATOM 702 O O . THR A 1 89 ? -3.383 1.911 4.519 1.00 88.81 89 THR A O 1
ATOM 705 N N . ILE A 1 90 ? -4.103 1.107 6.487 1.00 88.25 90 ILE A N 1
ATOM 706 C CA . ILE A 1 90 ? -5.406 0.672 5.953 1.00 88.25 90 ILE A CA 1
ATOM 707 C C . ILE A 1 90 ? -6.178 1.823 5.293 1.00 88.25 90 ILE A C 1
ATOM 709 O O . ILE A 1 90 ? -6.822 1.631 4.267 1.00 88.25 90 ILE A O 1
ATOM 713 N N . GLN A 1 91 ? -6.063 3.034 5.846 1.00 88.56 91 GLN A N 1
ATOM 714 C CA . GLN A 1 91 ? -6.701 4.222 5.295 1.00 88.56 91 GLN A CA 1
ATOM 715 C C . GLN A 1 91 ? -6.132 4.564 3.916 1.00 88.56 91 GLN A C 1
ATOM 717 O O . GLN A 1 91 ? -6.891 4.621 2.952 1.00 88.56 91 GLN A O 1
ATOM 722 N N . LYS A 1 92 ? -4.804 4.710 3.808 1.00 87.00 92 LYS A N 1
ATOM 723 C CA . LYS A 1 92 ? -4.130 5.017 2.538 1.00 87.00 92 LYS A CA 1
ATOM 724 C C . LYS A 1 92 ? -4.377 3.930 1.496 1.00 87.00 92 LYS A C 1
ATOM 726 O O . LYS A 1 92 ? -4.669 4.223 0.348 1.00 87.00 92 LYS A O 1
ATOM 731 N N . PHE A 1 93 ? -4.350 2.663 1.900 1.00 87.19 93 PHE A N 1
ATOM 732 C CA . PHE A 1 93 ? -4.671 1.552 1.007 1.00 87.19 93 PHE A CA 1
ATOM 733 C C . PHE A 1 93 ? -6.088 1.665 0.421 1.00 87.19 93 PHE A C 1
ATOM 735 O O . PHE A 1 93 ? -6.304 1.436 -0.765 1.00 87.19 93 PHE A O 1
ATOM 742 N N . MET A 1 94 ? -7.076 2.042 1.229 1.00 87.62 94 MET A N 1
ATOM 743 C CA . MET A 1 94 ? -8.450 2.167 0.747 1.00 87.62 94 MET A CA 1
ATOM 744 C C . MET A 1 94 ? -8.695 3.432 -0.079 1.00 87.62 94 MET A C 1
ATOM 746 O O . MET A 1 94 ? -9.410 3.367 -1.077 1.00 87.62 94 MET A O 1
ATOM 750 N N . GLU A 1 95 ? -8.150 4.567 0.357 1.00 87.81 95 GLU A N 1
ATOM 751 C CA . GLU A 1 95 ? -8.344 5.876 -0.274 1.00 87.81 95 GLU A CA 1
ATOM 752 C C . GLU A 1 95 ? -7.508 6.013 -1.547 1.00 87.81 95 GLU A C 1
ATOM 754 O O . GLU A 1 95 ? -8.037 6.369 -2.601 1.00 87.81 95 GLU A O 1
ATOM 759 N N . ASP A 1 96 ? -6.217 5.696 -1.463 1.00 83.62 96 ASP A N 1
ATOM 760 C CA . ASP A 1 96 ? -5.255 5.981 -2.522 1.00 83.62 96 ASP A CA 1
ATOM 761 C C . ASP A 1 96 ? -5.187 4.847 -3.536 1.00 83.62 96 ASP A C 1
ATOM 763 O O . ASP A 1 96 ? -5.171 5.126 -4.733 1.00 83.62 96 ASP A O 1
ATOM 767 N N . LEU A 1 97 ? -5.203 3.592 -3.076 1.00 83.31 97 LEU A N 1
ATOM 768 C CA . LEU A 1 97 ? -5.064 2.428 -3.948 1.00 83.31 97 LEU A CA 1
ATOM 769 C C . LEU A 1 97 ? -6.433 1.974 -4.466 1.00 83.31 97 LEU A C 1
ATOM 771 O O . LEU A 1 97 ? -6.718 2.068 -5.652 1.00 83.31 97 LEU A O 1
ATOM 775 N N . LEU A 1 98 ? -7.339 1.55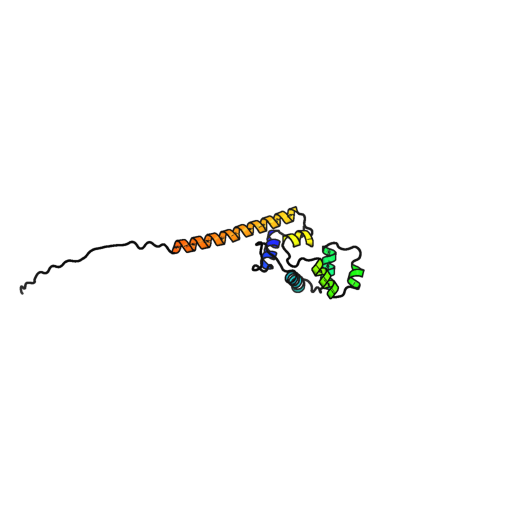7 -3.580 1.00 83.38 98 LEU A N 1
ATOM 776 C CA . LEU A 1 98 ? -8.633 0.999 -3.999 1.00 83.38 98 LEU A CA 1
ATOM 777 C C . LEU A 1 98 ? -9.680 2.045 -4.419 1.00 83.38 98 LEU A C 1
ATOM 779 O O . LEU A 1 98 ? -10.773 1.659 -4.840 1.00 83.38 98 LEU A O 1
ATOM 783 N N . LYS A 1 99 ? -9.381 3.344 -4.258 1.00 83.81 99 LYS A N 1
ATOM 784 C CA . LYS A 1 99 ? -10.294 4.473 -4.522 1.00 83.81 99 LYS A CA 1
ATOM 785 C C . LYS A 1 99 ? -11.701 4.241 -3.948 1.00 83.81 99 LYS A C 1
ATOM 787 O O . LYS A 1 99 ? -12.719 4.503 -4.594 1.00 83.81 99 LYS A O 1
ATOM 792 N N . MET A 1 100 ? -11.771 3.698 -2.732 1.00 83.88 100 MET A N 1
ATOM 793 C CA . MET A 1 100 ? -13.037 3.350 -2.090 1.00 83.88 100 MET A CA 1
ATOM 794 C C . MET A 1 100 ? -13.833 4.609 -1.718 1.00 83.88 100 MET A C 1
ATOM 796 O O . MET A 1 100 ? -13.246 5.616 -1.319 1.00 83.88 100 MET A O 1
ATOM 800 N N . PRO A 1 101 ? -15.179 4.563 -1.761 1.00 85.75 101 PRO A N 1
ATOM 801 C CA . PRO A 1 101 ? -16.003 5.666 -1.281 1.00 85.75 101 PRO A CA 1
ATOM 802 C C . PRO A 1 101 ? -15.681 6.011 0.177 1.00 85.75 101 PRO A C 1
ATOM 804 O O . PRO A 1 101 ? -15.585 5.115 1.020 1.00 85.75 101 PRO A O 1
ATOM 807 N N . THR A 1 102 ? -15.607 7.304 0.497 1.00 85.81 102 THR A N 1
ATOM 808 C CA . THR A 1 102 ? -15.290 7.810 1.848 1.00 85.81 102 THR A CA 1
ATOM 809 C C . THR A 1 102 ? -16.179 7.204 2.932 1.00 85.81 102 THR A C 1
ATOM 811 O O . THR A 1 102 ? -15.694 6.795 3.979 1.00 85.81 102 THR A O 1
ATOM 814 N N . GLN A 1 103 ? -17.466 7.013 2.637 1.00 85.00 103 GLN A N 1
ATOM 815 C CA . GLN A 1 103 ? -18.431 6.370 3.536 1.00 85.00 103 GLN A CA 1
ATOM 816 C C . GLN A 1 103 ? -18.005 4.963 3.979 1.00 85.00 103 GLN A C 1
ATOM 818 O O . GLN A 1 103 ? -18.329 4.533 5.085 1.00 85.00 103 GLN A O 1
ATOM 823 N N . TYR A 1 104 ? -17.326 4.223 3.103 1.00 84.81 104 TYR A N 1
ATOM 824 C CA . TYR A 1 104 ? -16.839 2.879 3.387 1.00 84.81 104 TYR A CA 1
ATOM 825 C C . TYR A 1 104 ? -15.518 2.924 4.166 1.00 84.81 104 TYR A C 1
ATOM 827 O O . TYR A 1 104 ? -15.335 2.163 5.116 1.00 84.81 104 TYR A O 1
ATOM 835 N N . VAL A 1 105 ? -14.638 3.872 3.830 1.00 86.94 105 VAL A N 1
ATOM 836 C CA . VAL A 1 105 ? -13.413 4.151 4.594 1.00 86.94 105 VAL A CA 1
ATOM 837 C C . VAL A 1 105 ? -13.754 4.511 6.042 1.00 86.94 105 VAL A C 1
ATOM 839 O O . VAL A 1 105 ? -13.207 3.915 6.968 1.00 86.94 105 VAL A O 1
ATOM 842 N N . ASP A 1 106 ? -14.729 5.393 6.261 1.00 88.75 106 ASP A N 1
ATOM 843 C CA . ASP A 1 106 ? -15.167 5.812 7.596 1.00 88.75 106 ASP A CA 1
ATOM 844 C C . ASP A 1 106 ? -15.647 4.634 8.455 1.00 88.75 106 ASP A C 1
ATOM 846 O O . ASP A 1 106 ? -15.329 4.551 9.646 1.00 88.75 106 ASP A O 1
ATOM 850 N N . GLN A 1 107 ? -16.375 3.688 7.851 1.00 86.44 107 GLN A N 1
ATOM 851 C CA . GLN A 1 107 ? -16.842 2.474 8.530 1.00 86.44 107 GLN A CA 1
ATOM 852 C C . GLN A 1 107 ? -15.674 1.590 8.979 1.00 86.44 107 GLN A C 1
ATOM 854 O O . GLN A 1 107 ? -15.651 1.130 10.126 1.00 86.44 107 GLN A O 1
ATOM 859 N N . VAL A 1 108 ? -14.683 1.385 8.107 1.00 85.62 108 VAL A N 1
ATOM 860 C CA . VAL A 1 108 ? -13.464 0.634 8.439 1.00 85.62 108 VAL A CA 1
ATOM 861 C C . VAL A 1 108 ? -12.687 1.342 9.543 1.00 85.62 108 VAL A C 1
ATOM 863 O O . VAL A 1 108 ? -12.372 0.739 10.569 1.00 85.62 108 VAL A O 1
ATOM 866 N N . MET A 1 109 ? -12.449 2.643 9.400 1.00 88.00 109 MET A N 1
ATOM 867 C CA . MET A 1 109 ? -11.686 3.416 10.378 1.00 88.00 109 MET A CA 1
ATOM 868 C C . MET A 1 109 ? -12.376 3.479 11.743 1.00 88.00 109 MET A C 1
ATOM 870 O O . MET A 1 109 ? -11.701 3.475 12.778 1.00 88.00 109 MET A O 1
ATOM 874 N N . TYR A 1 110 ? -13.712 3.483 11.788 1.00 87.62 110 TYR A N 1
ATOM 875 C CA . TYR A 1 110 ? -14.456 3.336 13.037 1.00 87.62 110 TYR A CA 1
ATOM 876 C C . TYR A 1 110 ? -14.177 1.983 13.709 1.00 87.62 110 TYR A C 1
ATOM 878 O O . TYR A 1 110 ? -13.902 1.943 14.913 1.00 87.62 110 TYR A O 1
ATOM 886 N N . ALA A 1 111 ? -14.196 0.885 12.946 1.00 82.81 111 ALA A N 1
ATOM 887 C CA . ALA A 1 111 ? -13.903 -0.452 13.460 1.00 82.81 111 ALA A CA 1
ATOM 888 C C . ALA A 1 111 ? -12.468 -0.557 14.005 1.00 82.81 111 ALA A C 1
ATOM 890 O O . ALA A 1 111 ? -12.271 -1.061 15.116 1.00 82.81 111 ALA A O 1
ATOM 891 N N . VAL A 1 112 ? -11.484 -0.004 13.290 1.00 83.06 112 VAL A N 1
ATOM 892 C CA . VAL A 1 112 ? -10.078 0.022 13.728 1.00 83.06 112 VAL A CA 1
ATOM 893 C C . VAL A 1 112 ? -9.926 0.795 15.046 1.00 83.06 112 VAL A C 1
ATOM 895 O O . VAL A 1 112 ? -9.356 0.288 16.017 1.00 83.06 112 VAL A O 1
ATOM 898 N N . LYS A 1 113 ? -10.528 1.990 15.147 1.00 82.56 113 LYS A N 1
ATOM 899 C CA . LYS A 1 113 ? -10.532 2.796 16.385 1.00 82.56 113 LYS A CA 1
ATOM 900 C C . LYS A 1 113 ? -11.221 2.069 17.547 1.00 82.56 113 LYS A C 1
ATOM 902 O O . LYS A 1 113 ? -10.768 2.143 18.692 1.00 82.56 113 LYS A O 1
ATOM 907 N N . ALA A 1 114 ? -12.317 1.356 17.284 1.00 82.12 114 ALA A N 1
ATOM 908 C CA . ALA A 1 114 ? -13.019 0.575 18.301 1.00 82.12 114 ALA A CA 1
ATOM 909 C C . ALA A 1 114 ? -12.164 -0.593 18.831 1.00 82.12 114 ALA A C 1
ATOM 911 O O . ALA A 1 114 ? -12.172 -0.862 20.036 1.00 82.12 114 ALA A O 1
ATOM 912 N N . GLN A 1 115 ? -11.392 -1.256 17.965 1.00 76.19 115 GLN A N 1
ATOM 913 C CA . GLN A 1 115 ? -10.453 -2.309 18.365 1.00 76.19 115 GLN A CA 1
ATOM 914 C C . GLN A 1 115 ? -9.312 -1.768 19.240 1.00 76.19 115 GLN A C 1
ATOM 916 O O . GLN A 1 115 ? -9.006 -2.360 20.279 1.00 76.19 115 GLN A O 1
ATOM 921 N N . GLN A 1 116 ? -8.738 -0.614 18.890 1.00 75.44 116 GLN A N 1
ATOM 922 C CA . GLN A 1 116 ? -7.682 0.033 19.681 1.00 75.44 116 GLN A CA 1
ATOM 923 C C . GLN A 1 116 ? -8.127 0.333 21.117 1.00 75.44 116 GLN A C 1
ATOM 925 O O . GLN A 1 116 ? -7.420 -0.006 22.067 1.00 75.44 116 GLN A O 1
ATOM 930 N N . ARG A 1 117 ? -9.333 0.893 21.295 1.00 77.75 117 ARG A N 1
ATOM 931 C CA . ARG A 1 117 ? -9.897 1.204 22.625 1.00 77.75 117 ARG A CA 1
ATOM 932 C C . ARG A 1 117 ? -10.030 -0.032 23.517 1.00 77.75 117 ARG A C 1
ATOM 934 O O . ARG A 1 117 ? -9.794 0.036 24.721 1.00 77.75 117 ARG A O 1
ATOM 941 N N . ARG A 1 118 ? -10.397 -1.180 22.938 1.00 74.25 118 ARG A N 1
ATOM 942 C CA . ARG A 1 118 ? -10.481 -2.443 23.688 1.00 74.25 118 ARG A CA 1
ATOM 943 C C . ARG A 1 118 ? -9.097 -2.917 24.127 1.00 74.25 118 ARG A C 1
ATOM 945 O O . ARG A 1 118 ? -8.943 -3.331 25.275 1.00 74.25 118 ARG A O 1
ATOM 952 N N . ARG A 1 119 ? -8.086 -2.806 23.259 1.00 68.31 119 ARG A N 1
ATOM 953 C CA . ARG A 1 119 ? -6.705 -3.208 23.573 1.00 68.31 119 ARG A CA 1
ATOM 954 C C . ARG A 1 119 ? -6.097 -2.351 24.682 1.00 68.31 119 ARG A C 1
ATOM 956 O O . ARG A 1 119 ? -5.535 -2.914 25.615 1.00 68.31 119 ARG A O 1
ATOM 963 N N . SER A 1 120 ? -6.265 -1.029 24.639 1.00 65.12 120 SER A N 1
ATOM 964 C CA . SER A 1 120 ? -5.728 -0.133 25.674 1.00 65.12 120 SER A CA 1
ATOM 965 C C . SER A 1 120 ? -6.361 -0.363 27.054 1.00 65.12 120 SER A C 1
ATOM 967 O O . SER A 1 120 ? -5.647 -0.388 28.054 1.00 65.12 120 SER A O 1
ATOM 969 N N . SER A 1 121 ? -7.665 -0.654 27.127 1.00 62.50 121 SER A N 1
ATOM 970 C CA . SER A 1 121 ? -8.332 -0.974 28.404 1.00 62.50 121 SER A CA 1
ATOM 971 C C . SER A 1 121 ? -7.842 -2.273 29.069 1.00 62.50 121 SER A C 1
ATOM 973 O O . SER A 1 121 ? -7.895 -2.410 30.294 1.00 62.50 121 SER A O 1
ATOM 975 N N . LEU A 1 122 ? -7.334 -3.232 28.282 1.00 57.19 122 LEU A N 1
ATOM 976 C CA . LEU A 1 122 ? -6.863 -4.523 28.791 1.00 57.19 122 LEU A CA 1
ATOM 977 C C . LEU A 1 122 ? -5.522 -4.393 29.533 1.00 57.19 122 LEU A C 1
ATOM 979 O O . LEU A 1 122 ? -5.254 -5.166 30.456 1.00 57.19 122 LEU A O 1
ATOM 983 N N . PHE A 1 123 ? -4.695 -3.416 29.152 1.00 54.81 123 PHE A N 1
ATOM 984 C CA . PHE A 1 123 ? -3.435 -3.120 29.835 1.00 54.81 123 PHE A CA 1
ATOM 985 C C . PHE A 1 123 ? -3.675 -2.469 31.204 1.00 54.81 123 PHE A C 1
ATOM 987 O O . PHE A 1 123 ? -3.123 -2.934 32.199 1.00 54.81 123 PHE A O 1
ATOM 994 N N . ASP A 1 124 ? -4.602 -1.513 31.292 1.00 56.34 124 ASP A N 1
ATOM 995 C CA . ASP A 1 124 ? -4.949 -0.822 32.547 1.00 56.34 124 ASP A CA 1
ATOM 996 C C . ASP A 1 124 ? -5.557 -1.787 33.597 1.00 56.34 124 ASP A C 1
ATOM 998 O O . ASP A 1 124 ? -5.285 -1.734 34.802 1.00 56.34 124 ASP A O 1
ATOM 1002 N N . SER A 1 125 ? -6.321 -2.787 33.139 1.00 53.06 125 SER A N 1
ATOM 1003 C CA . SER A 1 125 ? -6.914 -3.788 34.033 1.00 53.06 125 SER A CA 1
ATOM 1004 C C . SER A 1 125 ? -5.911 -4.817 34.583 1.00 53.06 125 SER A C 1
ATOM 1006 O O . SER A 1 12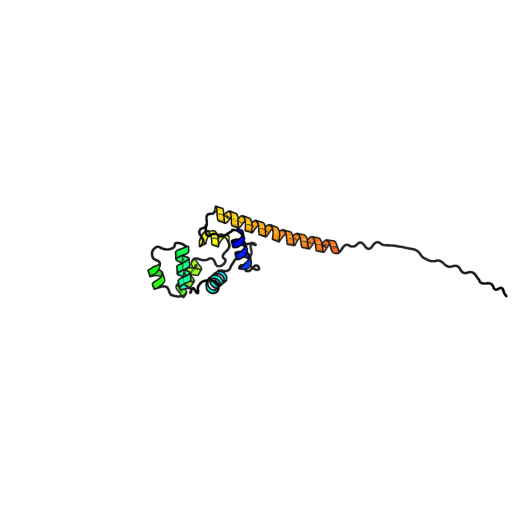5 ? -6.175 -5.415 35.632 1.00 53.06 125 SER A O 1
ATOM 1008 N N . LYS A 1 126 ? -4.768 -5.047 33.917 1.00 54.03 126 LYS A N 1
ATOM 1009 C CA . LYS A 1 126 ? -3.724 -5.969 34.405 1.00 54.03 126 LYS A CA 1
ATOM 1010 C C . LYS A 1 126 ? -2.868 -5.341 35.508 1.00 54.03 126 LYS A C 1
ATOM 1012 O O . LYS A 1 126 ? -2.503 -6.047 36.451 1.00 54.03 126 LYS A O 1
ATOM 1017 N N . ASP A 1 127 ? -2.630 -4.031 35.461 1.00 51.91 127 ASP A N 1
ATOM 1018 C CA . ASP A 1 127 ? -1.866 -3.325 36.497 1.00 51.91 127 ASP A CA 1
ATOM 1019 C C . ASP A 1 127 ? -2.631 -3.183 37.818 1.00 51.91 127 ASP A C 1
ATOM 1021 O O . ASP A 1 127 ? -2.050 -3.341 38.898 1.00 51.91 127 ASP A O 1
ATOM 1025 N N . LYS A 1 128 ? -3.959 -3.012 37.771 1.00 51.28 128 LYS A N 1
ATOM 1026 C CA . LYS A 1 128 ? -4.793 -3.030 38.988 1.00 51.28 128 LYS A CA 1
ATOM 1027 C C . LYS A 1 128 ? -4.786 -4.385 39.700 1.00 51.28 128 LYS A C 1
ATOM 1029 O O . LYS A 1 128 ? -4.774 -4.424 40.929 1.00 51.28 128 LYS A O 1
ATOM 1034 N N . LYS A 1 129 ? -4.725 -5.496 38.956 1.00 52.88 129 LYS A N 1
ATOM 1035 C CA . LYS A 1 129 ? -4.726 -6.850 39.539 1.00 52.88 129 LYS A CA 1
ATOM 1036 C C . LYS A 1 129 ? -3.379 -7.236 40.165 1.00 52.88 129 LYS A C 1
ATOM 1038 O O . LYS A 1 129 ? -3.351 -8.042 41.089 1.00 52.88 129 LYS A O 1
ATOM 1043 N N . ARG A 1 130 ? -2.266 -6.641 39.714 1.00 50.69 130 ARG A N 1
ATOM 1044 C CA . ARG A 1 130 ? -0.941 -6.829 40.337 1.00 50.69 130 ARG A CA 1
ATOM 1045 C C . ARG A 1 130 ? -0.791 -6.075 41.660 1.00 50.69 130 ARG A C 1
ATOM 1047 O O . ARG A 1 130 ? -0.153 -6.594 42.571 1.00 50.69 130 ARG A O 1
ATOM 1054 N N . LYS A 1 131 ? -1.419 -4.903 41.808 1.00 48.09 131 LYS A N 1
ATOM 1055 C CA . LYS A 1 131 ? -1.375 -4.129 43.063 1.00 48.09 131 LYS A CA 1
ATOM 1056 C C . LYS A 1 131 ? -2.286 -4.690 44.163 1.00 48.09 131 LYS A C 1
ATOM 1058 O O . LYS A 1 131 ? -1.948 -4.566 45.333 1.00 48.09 131 LYS A O 1
ATOM 1063 N N . SER A 1 132 ? -3.379 -5.381 43.824 1.00 50.22 132 SER A N 1
ATOM 1064 C CA . SER A 1 132 ? -4.298 -5.954 44.825 1.00 50.22 132 SER A CA 1
ATOM 1065 C C . SER A 1 132 ? -3.823 -7.260 45.480 1.00 50.22 132 SER A C 1
ATOM 1067 O O . SER A 1 132 ? -4.482 -7.748 46.392 1.00 50.22 132 SER A O 1
ATOM 1069 N N . SER A 1 133 ? -2.722 -7.868 45.020 1.00 48.72 133 SER A N 1
ATOM 1070 C CA . SER A 1 133 ? -2.207 -9.126 45.591 1.00 48.72 133 SER A CA 1
ATOM 1071 C C . SER A 1 133 ? -1.094 -8.947 46.630 1.00 48.72 133 SER A C 1
ATOM 1073 O O . SER A 1 133 ? -0.700 -9.942 47.235 1.00 48.72 133 SER A O 1
ATOM 1075 N N . ILE A 1 134 ? -0.606 -7.723 46.874 1.00 52.00 134 ILE A N 1
ATOM 1076 C CA . ILE A 1 134 ? 0.509 -7.475 47.811 1.00 52.00 134 ILE A CA 1
ATOM 1077 C C . ILE A 1 134 ? 0.037 -7.064 49.220 1.00 52.00 134 ILE A C 1
ATOM 1079 O O . ILE A 1 134 ? 0.760 -7.291 50.185 1.00 52.00 134 ILE A O 1
ATOM 1083 N N . GLU A 1 135 ? -1.197 -6.590 49.409 1.00 49.25 135 GLU A N 1
ATOM 1084 C CA . GLU A 1 135 ? -1.727 -6.299 50.751 1.00 49.25 135 GLU A CA 1
ATOM 1085 C C . GLU A 1 135 ? -2.611 -7.436 51.281 1.00 49.25 135 GLU A C 1
ATOM 1087 O O . GLU A 1 135 ? -3.838 -7.411 51.197 1.00 49.25 135 GLU A O 1
ATOM 1092 N N . ARG A 1 136 ? -1.982 -8.451 51.886 1.00 49.19 136 ARG A N 1
ATOM 1093 C CA . ARG A 1 136 ? -2.639 -9.243 52.938 1.00 49.19 136 ARG A CA 1
ATOM 1094 C C . ARG A 1 136 ? -2.222 -8.672 54.298 1.00 49.19 136 ARG A C 1
ATOM 1096 O O . ARG A 1 136 ? -1.048 -8.792 54.645 1.00 49.19 136 ARG A O 1
ATOM 1103 N N . PRO A 1 137 ? -3.138 -8.102 55.100 1.00 43.97 137 PRO A N 1
ATOM 1104 C CA . PRO A 1 137 ? -2.812 -7.663 56.451 1.00 43.97 137 PRO A CA 1
ATOM 1105 C C . PRO A 1 137 ? -2.543 -8.880 57.345 1.00 43.97 137 PRO A C 1
ATOM 1107 O O . PRO A 1 137 ? -3.431 -9.703 57.579 1.00 43.97 137 PRO A O 1
ATOM 1110 N N . GLN A 1 138 ? -1.317 -8.989 57.858 1.00 47.84 138 GLN A N 1
ATOM 1111 C CA . GLN A 1 138 ? -0.973 -9.876 58.968 1.00 47.84 138 GLN A CA 1
ATOM 1112 C C . GLN A 1 138 ? -1.738 -9.400 60.210 1.00 47.84 138 GLN A C 1
ATOM 1114 O O . GLN A 1 138 ? -1.400 -8.382 60.815 1.00 47.84 138 GLN A O 1
ATOM 1119 N N . ARG A 1 139 ? -2.814 -10.106 60.577 1.00 47.47 139 ARG A N 1
ATOM 1120 C CA . ARG A 1 139 ? -3.497 -9.871 61.853 1.00 47.47 139 ARG A CA 1
ATOM 1121 C C . ARG A 1 139 ? -2.580 -10.321 62.987 1.00 47.47 139 ARG A C 1
ATOM 1123 O O . ARG A 1 139 ? -2.371 -11.514 63.189 1.00 47.47 139 ARG A O 1
ATOM 1130 N N . TYR A 1 140 ? -2.079 -9.343 63.734 1.00 48.41 140 TYR A N 1
ATOM 1131 C CA . TYR A 1 140 ? -1.493 -9.514 65.057 1.00 48.41 140 TYR A CA 1
ATOM 1132 C C . TYR A 1 140 ? -2.438 -10.310 65.968 1.00 48.41 140 TYR A C 1
ATOM 1134 O O . TYR A 1 140 ? -3.600 -9.939 66.144 1.00 48.41 140 TYR A O 1
ATOM 1142 N N . ARG A 1 141 ? -1.919 -11.365 66.600 1.00 43.50 141 ARG A N 1
ATOM 1143 C CA . ARG A 1 141 ? -2.530 -11.984 67.781 1.00 43.50 141 ARG A CA 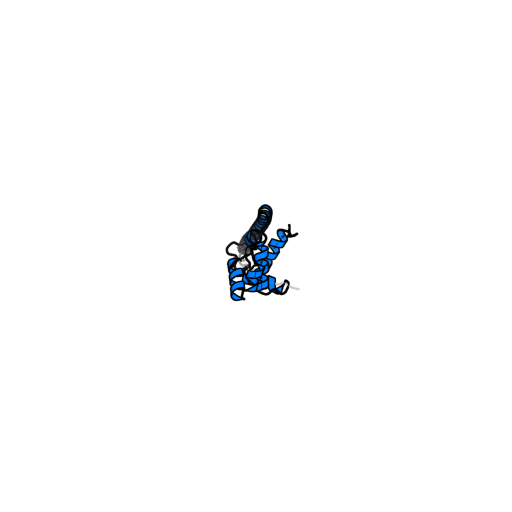1
ATOM 1144 C C . ARG A 1 141 ? -1.461 -12.154 68.867 1.00 43.50 141 ARG A C 1
ATOM 1146 O O . ARG A 1 141 ? -0.853 -13.207 68.999 1.00 43.50 141 ARG A O 1
ATOM 1153 N N . SER A 1 142 ? -1.225 -11.077 69.616 1.00 45.88 142 SER A N 1
ATOM 1154 C CA . SER A 1 142 ? -0.784 -11.125 71.023 1.00 45.88 142 SER A CA 1
ATOM 1155 C C . SER A 1 142 ? -1.918 -11.771 71.846 1.00 45.88 142 SER A C 1
ATOM 1157 O O . SER A 1 142 ? -3.073 -11.636 71.453 1.00 45.88 142 SER A O 1
ATOM 1159 N N . SER A 1 143 ? -1.769 -12.465 72.970 1.00 47.66 143 SER A N 1
ATOM 1160 C CA . SER A 1 143 ? -0.698 -12.762 73.928 1.00 47.66 143 SER A CA 1
ATOM 1161 C C . SER A 1 143 ? -1.230 -13.897 74.834 1.00 47.66 143 SER A C 1
ATOM 1163 O O . SER A 1 143 ? -2.442 -14.074 74.920 1.00 47.66 143 SER A O 1
ATOM 1165 N N . MET A 1 144 ? -0.361 -14.646 75.525 1.00 39.06 144 MET A N 1
ATOM 1166 C CA . MET A 1 144 ? -0.379 -14.821 76.995 1.00 39.06 144 MET A CA 1
ATOM 1167 C C . MET A 1 144 ? 0.480 -16.011 77.460 1.00 39.06 144 MET A C 1
ATOM 1169 O O . MET A 1 144 ? 0.481 -17.095 76.890 1.00 39.06 144 MET A O 1
ATOM 1173 N N . THR A 1 145 ? 1.232 -15.722 78.517 1.00 57.72 145 THR A N 1
ATOM 1174 C CA . THR A 1 145 ? 2.187 -16.519 79.301 1.00 57.72 145 THR A CA 1
ATOM 1175 C C . THR A 1 145 ? 1.558 -17.690 80.065 1.00 57.72 145 THR A C 1
ATOM 1177 O O . THR A 1 145 ? 0.401 -17.569 80.467 1.00 57.72 145 THR A O 1
ATOM 1180 N N . PRO A 1 146 ? 2.341 -18.705 80.479 1.00 43.81 146 PRO A N 1
ATOM 1181 C CA . PRO A 1 146 ? 2.027 -19.494 81.665 1.00 43.81 146 PRO A CA 1
ATOM 1182 C C . PRO A 1 146 ? 3.007 -19.203 82.818 1.00 43.81 146 PRO A C 1
ATOM 1184 O O . PRO A 1 146 ? 4.217 -19.382 82.686 1.00 43.81 146 PRO A O 1
ATOM 1187 N N . THR A 1 147 ? 2.455 -18.781 83.960 1.00 44.72 147 THR A N 1
ATOM 1188 C CA . THR A 1 147 ? 3.132 -18.692 85.264 1.00 44.72 147 THR A CA 1
ATOM 1189 C C . THR A 1 147 ? 2.848 -19.957 86.085 1.00 44.72 147 THR A C 1
ATOM 1191 O O . THR A 1 147 ? 1.715 -20.420 86.169 1.00 44.72 147 THR A O 1
ATOM 1194 N N . THR A 1 148 ? 3.923 -20.474 86.675 1.00 48.41 148 THR A N 1
ATOM 1195 C CA . THR A 1 148 ? 4.162 -21.607 87.590 1.00 48.41 148 THR A CA 1
ATOM 1196 C C . THR A 1 148 ? 3.165 -21.873 88.733 1.00 48.41 148 THR A C 1
ATOM 1198 O O . THR A 1 148 ? 2.722 -20.924 89.368 1.00 48.41 148 THR A O 1
ATOM 1201 N N . GLN A 1 149 ? 2.982 -23.167 89.082 1.00 44.38 149 GLN A N 1
ATOM 1202 C CA . GLN A 1 149 ? 2.893 -23.803 90.437 1.00 44.38 149 GLN A CA 1
ATOM 1203 C C . GLN A 1 149 ? 2.618 -25.319 90.226 1.00 44.38 149 GLN A C 1
ATOM 1205 O O . GLN A 1 149 ? 1.707 -25.644 89.478 1.00 44.38 149 GLN A O 1
ATOM 1210 N N . ARG A 1 150 ? 3.424 -26.336 90.593 1.00 41.34 150 ARG A N 1
ATOM 1211 C CA . ARG A 1 150 ? 4.033 -26.854 91.850 1.00 41.34 150 ARG A CA 1
ATOM 1212 C C . ARG A 1 150 ? 3.035 -27.237 92.959 1.00 41.34 150 ARG A C 1
ATOM 1214 O O . ARG A 1 150 ? 2.711 -26.366 93.747 1.00 41.34 150 ARG A O 1
ATOM 1221 N N . THR A 1 151 ? 2.733 -28.539 93.090 1.00 46.81 151 THR A N 1
ATOM 1222 C CA . THR A 1 151 ? 2.499 -29.325 94.339 1.00 46.81 151 THR A CA 1
ATOM 1223 C C . THR A 1 151 ? 2.349 -30.817 93.957 1.00 46.81 151 THR A C 1
ATOM 1225 O O . THR A 1 151 ? 1.599 -31.148 93.053 1.00 46.81 151 THR A O 1
ATOM 1228 N N . ALA A 1 152 ? 3.289 -31.687 94.346 1.00 44.88 152 ALA A N 1
ATOM 1229 C CA . ALA A 1 152 ? 3.279 -32.559 95.535 1.00 44.88 152 ALA A CA 1
ATOM 1230 C C . ALA A 1 152 ? 2.483 -33.874 95.353 1.00 44.88 152 ALA A C 1
ATOM 1232 O O . ALA A 1 152 ? 1.259 -33.869 95.286 1.00 44.88 152 ALA A O 1
ATOM 1233 N N . SER A 1 153 ? 3.210 -34.999 95.322 1.00 48.41 153 SER A N 1
ATOM 1234 C CA . SER A 1 153 ? 2.698 -36.353 95.584 1.00 48.41 153 SER A CA 1
ATOM 1235 C C . SER A 1 153 ? 2.139 -36.451 97.012 1.00 48.41 153 SER A C 1
ATOM 1237 O O . SER A 1 153 ? 2.583 -35.700 97.887 1.00 48.41 153 SER A O 1
ATOM 1239 N N . PRO A 1 154 ? 1.247 -37.417 97.285 1.00 58.09 154 PRO A N 1
ATOM 1240 C CA . PRO A 1 154 ? 1.718 -38.558 98.070 1.00 58.09 154 PRO A CA 1
ATOM 1241 C C . PRO A 1 154 ? 1.118 -39.925 97.690 1.00 58.09 154 PRO A C 1
ATOM 1243 O O . PRO A 1 154 ? 0.080 -40.049 97.048 1.00 58.09 154 PRO A O 1
ATOM 1246 N N . THR A 1 155 ? 1.866 -40.924 98.144 1.00 51.59 155 THR A N 1
ATOM 1247 C CA . THR A 1 155 ? 1.652 -42.367 98.301 1.00 51.59 155 THR A CA 1
ATOM 1248 C C . THR A 1 155 ? 0.350 -42.753 99.022 1.00 51.59 155 THR A C 1
ATOM 1250 O O . THR A 1 155 ? -0.083 -42.016 99.904 1.00 51.59 155 THR A O 1
ATOM 1253 N N . ASN A 1 156 ? -0.221 -43.911 98.652 1.00 47.44 156 ASN A N 1
ATOM 1254 C CA . ASN A 1 156 ? -0.830 -44.976 99.490 1.00 47.44 156 ASN A CA 1
ATOM 1255 C C . ASN A 1 156 ? -1.504 -45.977 98.521 1.00 47.44 156 ASN A C 1
ATOM 1257 O O . ASN A 1 156 ? -2.338 -45.573 97.718 1.00 47.44 156 ASN A O 1
ATOM 1261 N N . ASP A 1 157 ? -0.956 -47.174 98.312 1.00 50.22 157 ASP A N 1
ATOM 1262 C CA . ASP A 1 157 ? -1.032 -48.408 99.125 1.00 50.22 157 ASP A CA 1
ATOM 1263 C C . ASP A 1 157 ? -2.220 -49.311 98.730 1.00 50.22 157 ASP A C 1
ATOM 1265 O O . ASP A 1 157 ? -3.373 -48.922 98.884 1.00 50.22 157 ASP A O 1
ATOM 1269 N N . ILE A 1 158 ? -1.833 -50.498 98.229 1.00 48.69 158 ILE A N 1
ATOM 1270 C CA . ILE A 1 158 ? -2.417 -51.857 98.334 1.00 48.69 158 ILE A CA 1
ATOM 1271 C C . ILE A 1 158 ? -3.904 -52.043 98.000 1.00 48.69 158 ILE A C 1
ATOM 1273 O O . ILE A 1 158 ? -4.775 -51.689 98.821 1.00 48.69 158 ILE A O 1
#

Organism: NCBI:txid433720